Protein AF-D3CW84-F1 (afdb_monomer_lite)

Structure (mmCIF, N/CA/C/O backbone):
data_AF-D3CW84-F1
#
_entry.id   AF-D3CW84-F1
#
loop_
_atom_site.group_PDB
_atom_site.id
_atom_site.type_symbol
_atom_site.label_atom_id
_atom_site.label_alt_id
_atom_site.label_comp_id
_atom_site.label_asym_id
_atom_site.label_entity_id
_atom_site.label_seq_id
_atom_site.pdbx_PDB_ins_code
_atom_site.Cartn_x
_atom_site.Cartn_y
_atom_site.Cartn_z
_atom_site.occupancy
_atom_site.B_iso_or_equiv
_atom_site.auth_seq_id
_atom_site.auth_comp_id
_atom_site.auth_asym_id
_atom_site.auth_atom_id
_atom_site.pdbx_PDB_model_num
ATOM 1 N N . MET A 1 1 ? 15.907 13.237 -11.502 1.00 40.97 1 MET A N 1
ATOM 2 C CA . MET A 1 1 ? 16.530 12.376 -10.477 1.00 40.97 1 MET A CA 1
ATOM 3 C C . MET A 1 1 ? 15.423 11.726 -9.670 1.00 40.97 1 MET A C 1
ATOM 5 O O . MET A 1 1 ? 14.736 12.423 -8.941 1.00 40.97 1 MET A O 1
ATOM 9 N N . GLY A 1 2 ? 15.194 10.433 -9.862 1.00 41.50 2 GLY A N 1
ATOM 10 C CA . GLY A 1 2 ? 14.167 9.673 -9.151 1.00 41.50 2 GLY A CA 1
ATOM 11 C C . GLY A 1 2 ? 14.481 8.192 -9.295 1.00 41.50 2 GLY A C 1
ATOM 12 O O . GLY A 1 2 ? 13.854 7.521 -10.098 1.00 41.50 2 GLY A O 1
ATOM 13 N N . GLY A 1 3 ? 15.530 7.740 -8.603 1.00 52.25 3 GLY A N 1
ATOM 14 C CA . GLY A 1 3 ? 16.041 6.361 -8.657 1.00 52.25 3 GLY A CA 1
ATOM 15 C C . GLY A 1 3 ? 16.168 5.692 -7.283 1.00 52.25 3 GLY A C 1
ATOM 16 O O . GLY A 1 3 ? 16.651 4.573 -7.185 1.00 52.25 3 GLY A O 1
ATOM 17 N N . GLY A 1 4 ? 15.743 6.358 -6.204 1.00 60.22 4 GLY A N 1
ATOM 18 C CA . GLY A 1 4 ? 15.658 5.740 -4.883 1.00 60.22 4 GLY A CA 1
ATOM 19 C C . GLY A 1 4 ? 14.287 5.096 -4.733 1.00 60.22 4 GLY A C 1
ATOM 20 O O . GLY A 1 4 ? 13.292 5.817 -4.703 1.00 60.22 4 GLY A O 1
ATOM 21 N N . GLY A 1 5 ? 14.217 3.766 -4.685 1.00 68.44 5 GLY A N 1
ATOM 22 C CA . GLY A 1 5 ? 12.96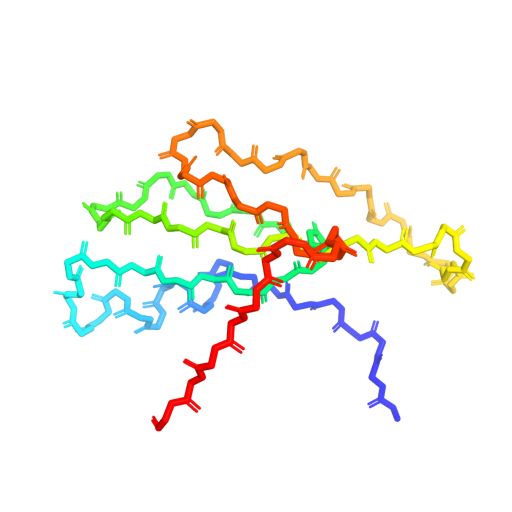5 3.047 -4.436 1.00 68.44 5 GLY A CA 1
ATOM 23 C C . GLY A 1 5 ? 12.190 3.635 -3.248 1.00 68.44 5 GLY A C 1
ATOM 24 O O . GLY A 1 5 ? 12.775 4.147 -2.292 1.00 68.44 5 GLY A O 1
ATOM 25 N N . THR A 1 6 ? 10.860 3.595 -3.306 1.00 82.25 6 THR A N 1
ATOM 26 C CA . THR A 1 6 ? 10.022 4.089 -2.203 1.00 82.25 6 THR A CA 1
ATOM 27 C C . THR A 1 6 ? 9.911 3.011 -1.134 1.00 82.25 6 THR A C 1
ATOM 29 O O . THR A 1 6 ? 9.413 1.928 -1.419 1.00 82.25 6 THR A O 1
ATOM 32 N N . ASP A 1 7 ? 10.321 3.287 0.106 1.00 89.56 7 ASP A N 1
ATOM 33 C CA . ASP A 1 7 ? 10.077 2.391 1.243 1.00 89.56 7 ASP A CA 1
ATOM 34 C C . ASP A 1 7 ? 8.659 2.609 1.797 1.00 89.56 7 ASP A C 1
ATOM 36 O O . ASP A 1 7 ? 8.399 3.553 2.553 1.00 89.56 7 ASP A O 1
ATOM 40 N N . LEU A 1 8 ? 7.720 1.727 1.440 1.00 92.19 8 LEU A N 1
ATOM 41 C CA . LEU A 1 8 ? 6.345 1.824 1.918 1.00 92.19 8 LEU A CA 1
ATOM 42 C C . LEU A 1 8 ? 6.230 1.592 3.426 1.00 92.19 8 LEU A C 1
ATOM 44 O O . LEU A 1 8 ? 5.264 2.068 4.020 1.00 92.19 8 LEU A O 1
ATOM 48 N N . ARG A 1 9 ? 7.199 0.953 4.094 1.00 93.81 9 ARG A N 1
ATOM 49 C CA . ARG A 1 9 ? 7.165 0.791 5.559 1.00 93.81 9 ARG A CA 1
ATOM 50 C C . ARG A 1 9 ? 7.121 2.153 6.247 1.00 93.81 9 ARG A C 1
ATOM 52 O O . ARG A 1 9 ? 6.337 2.339 7.179 1.00 93.81 9 ARG A O 1
ATOM 59 N N . ALA A 1 10 ? 7.893 3.119 5.747 1.00 94.25 10 ALA A N 1
ATOM 60 C CA . ALA A 1 10 ? 7.887 4.491 6.251 1.00 94.25 10 ALA A CA 1
ATOM 61 C C . ALA A 1 10 ? 6.539 5.191 5.997 1.00 94.25 10 ALA A C 1
ATOM 63 O O . ALA A 1 10 ? 5.998 5.842 6.895 1.00 94.25 10 ALA A O 1
ATOM 64 N N . GLY A 1 11 ? 5.953 5.003 4.809 1.00 93.69 11 GLY A N 1
ATOM 65 C CA . GLY A 1 11 ? 4.628 5.531 4.467 1.00 93.69 11 GLY A CA 1
ATOM 66 C C . GLY A 1 11 ? 3.514 4.976 5.361 1.00 93.69 11 GLY A C 1
ATOM 67 O O . GLY A 1 11 ? 2.700 5.737 5.885 1.00 93.69 11 GLY A O 1
ATOM 68 N N . PHE A 1 12 ? 3.515 3.665 5.621 1.00 96.56 12 PHE A N 1
ATOM 69 C CA . PHE A 1 12 ? 2.569 3.027 6.542 1.00 96.56 12 PHE A CA 1
ATOM 70 C C . PHE A 1 12 ? 2.749 3.528 7.974 1.00 96.56 12 PHE A C 1
ATOM 72 O O . PHE A 1 12 ? 1.760 3.860 8.626 1.00 96.56 12 PHE A O 1
ATOM 79 N N . ALA A 1 13 ? 3.989 3.640 8.460 1.00 96.88 13 ALA A N 1
ATOM 80 C CA . ALA A 1 13 ? 4.259 4.191 9.786 1.00 96.88 13 ALA A CA 1
ATOM 81 C C . ALA A 1 13 ? 3.710 5.621 9.926 1.00 96.88 13 ALA A C 1
ATOM 83 O O . ALA A 1 13 ? 3.152 5.971 10.966 1.00 96.88 13 ALA A O 1
ATOM 84 N N . ALA A 1 14 ? 3.812 6.433 8.870 1.00 96.69 14 ALA A N 1
ATOM 85 C CA . ALA A 1 14 ? 3.240 7.771 8.848 1.00 96.69 14 ALA A CA 1
ATOM 86 C C . ALA A 1 14 ? 1.708 7.768 8.850 1.00 96.69 14 ALA A C 1
ATOM 88 O O . ALA A 1 14 ? 1.104 8.456 9.675 1.00 96.69 14 ALA A O 1
ATOM 89 N N . ALA A 1 15 ? 1.090 6.966 7.983 1.00 96.44 15 ALA A N 1
ATOM 90 C CA . ALA A 1 15 ? -0.361 6.847 7.895 1.00 96.44 15 ALA A CA 1
ATOM 91 C C . ALA A 1 15 ? -0.975 6.369 9.219 1.00 96.44 15 ALA A C 1
ATOM 93 O O . ALA A 1 15 ? -1.957 6.938 9.691 1.00 96.44 15 ALA A O 1
ATOM 94 N N . LEU A 1 16 ? -0.361 5.377 9.870 1.00 97.19 16 LEU A N 1
ATOM 95 C CA . LEU A 1 16 ? -0.863 4.781 11.110 1.00 97.19 16 LEU A CA 1
ATOM 96 C C . LEU A 1 16 ? -0.947 5.766 12.284 1.00 97.19 16 LEU A C 1
ATOM 98 O O . LEU A 1 16 ? -1.762 5.554 13.184 1.00 97.19 16 LEU A O 1
ATOM 102 N N . ARG A 1 17 ? -0.201 6.881 12.264 1.00 97.56 17 ARG A N 1
ATOM 103 C CA . ARG A 1 17 ? -0.350 7.950 13.271 1.00 97.56 17 ARG A CA 1
ATOM 104 C C . ARG A 1 17 ? -1.743 8.580 13.268 1.00 97.56 17 ARG A C 1
ATOM 106 O O . ARG A 1 17 ? -2.188 9.072 14.299 1.00 97.56 17 ARG A O 1
ATOM 113 N N . HIS A 1 18 ? -2.438 8.522 12.136 1.00 97.44 18 HIS A N 1
ATOM 114 C CA . HIS A 1 18 ? -3.797 9.035 11.975 1.00 97.44 18 HIS A C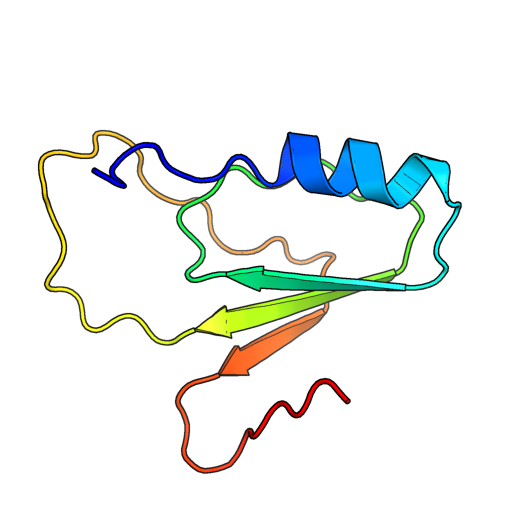A 1
ATOM 115 C C . HIS A 1 18 ? -4.876 7.985 12.277 1.00 97.44 18 HIS A C 1
ATOM 117 O O . HIS A 1 18 ? -6.056 8.278 12.126 1.00 97.44 18 HIS A O 1
ATOM 123 N N . ARG A 1 19 ? -4.484 6.778 12.715 1.00 96.81 19 ARG A N 1
ATOM 124 C CA . ARG A 1 19 ? -5.376 5.643 13.022 1.00 96.81 19 ARG A CA 1
ATOM 125 C C . ARG A 1 19 ? -6.420 5.362 11.923 1.00 96.81 19 ARG A C 1
ATOM 127 O O . ARG A 1 19 ? -7.607 5.278 12.228 1.00 96.81 19 ARG A O 1
ATOM 134 N N . PRO A 1 20 ? -6.009 5.230 10.651 1.00 97.62 20 PRO A N 1
ATOM 135 C CA . PRO A 1 20 ? -6.949 5.004 9.566 1.00 97.62 20 PRO A CA 1
ATOM 136 C C . PRO A 1 20 ? -7.600 3.622 9.684 1.00 97.62 20 PRO A C 1
ATOM 138 O O . PRO A 1 20 ? -6.926 2.638 10.001 1.00 97.62 20 PRO A O 1
ATOM 141 N N . ASP A 1 21 ? -8.880 3.516 9.333 1.00 98.06 21 ASP A N 1
ATOM 142 C CA . ASP A 1 21 ? -9.546 2.217 9.177 1.00 98.06 21 ASP A CA 1
ATOM 143 C C . ASP A 1 21 ? -9.011 1.451 7.955 1.00 98.06 21 ASP A C 1
ATOM 145 O O . ASP A 1 21 ? -8.872 0.222 7.975 1.00 98.06 21 ASP A O 1
ATOM 149 N N . VAL A 1 22 ? -8.690 2.189 6.886 1.00 97.56 22 VAL A N 1
ATOM 150 C CA . VAL A 1 22 ? -8.214 1.663 5.603 1.00 97.56 22 VAL A CA 1
ATOM 151 C C . VAL A 1 22 ? -6.999 2.450 5.123 1.00 97.56 22 VAL A C 1
ATOM 153 O O . VAL A 1 22 ? -7.011 3.677 5.101 1.00 97.56 22 VAL A O 1
ATOM 156 N N . ILE A 1 23 ? -5.970 1.732 4.680 1.00 97.12 23 ILE A N 1
ATOM 157 C CA . ILE A 1 23 ? -4.836 2.280 3.932 1.00 97.12 23 ILE A CA 1
ATOM 158 C C . ILE A 1 23 ? -4.952 1.804 2.482 1.00 97.12 23 ILE A C 1
ATOM 160 O O . ILE A 1 23 ? -5.051 0.601 2.232 1.00 97.12 23 ILE A O 1
ATOM 164 N N . VAL A 1 24 ? -4.925 2.740 1.534 1.00 96.06 24 VAL A N 1
ATOM 165 C CA . VAL A 1 24 ? -4.813 2.443 0.100 1.00 96.06 24 VAL A CA 1
ATOM 166 C C . VAL A 1 24 ? -3.406 2.823 -0.349 1.00 96.06 24 VAL A C 1
ATOM 168 O O . VAL A 1 24 ? -3.048 3.997 -0.319 1.00 96.06 24 VAL A O 1
ATOM 171 N N . ALA A 1 25 ? -2.605 1.832 -0.736 1.00 94.88 25 ALA A N 1
ATOM 172 C CA . ALA A 1 25 ? -1.256 2.035 -1.255 1.00 94.88 25 ALA A CA 1
ATOM 173 C C . ALA A 1 25 ? -1.247 1.779 -2.765 1.00 94.88 25 ALA A C 1
ATOM 175 O O . ALA A 1 25 ? -1.595 0.684 -3.202 1.00 94.88 25 ALA A O 1
ATOM 176 N N . LEU A 1 26 ? -0.860 2.783 -3.552 1.00 92.38 26 LEU A N 1
ATOM 177 C CA . LEU A 1 26 ? -0.696 2.667 -5.001 1.00 92.38 26 LEU A CA 1
ATOM 178 C C . LEU A 1 26 ? 0.795 2.553 -5.314 1.00 92.38 26 LEU A C 1
ATOM 180 O O . LEU A 1 26 ? 1.570 3.430 -4.936 1.00 92.38 26 LEU A O 1
ATOM 184 N N . THR A 1 27 ? 1.210 1.457 -5.941 1.00 91.06 27 THR A N 1
ATOM 185 C CA . THR A 1 27 ? 2.629 1.144 -6.157 1.00 91.06 27 THR A CA 1
ATOM 186 C C . THR A 1 27 ? 2.802 0.183 -7.327 1.00 91.06 27 THR A C 1
ATOM 188 O O . THR A 1 27 ? 1.873 -0.518 -7.710 1.00 91.06 27 THR A O 1
ATOM 191 N N . ASP A 1 28 ? 3.994 0.145 -7.903 1.00 87.69 28 ASP A N 1
ATOM 192 C CA . ASP A 1 28 ? 4.423 -0.876 -8.860 1.00 87.69 28 ASP A CA 1
ATOM 193 C C . ASP A 1 28 ? 5.014 -2.124 -8.172 1.00 87.69 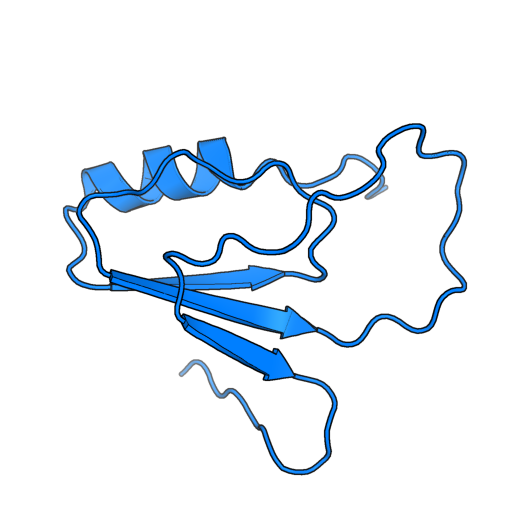28 ASP A C 1
ATOM 195 O O . ASP A 1 28 ? 5.441 -3.064 -8.835 1.00 87.69 28 ASP A O 1
ATOM 199 N N . GLY A 1 29 ? 5.039 -2.139 -6.835 1.00 89.38 29 GLY A N 1
ATOM 200 C CA . GLY A 1 29 ? 5.515 -3.253 -6.024 1.00 89.38 29 GLY A CA 1
ATOM 201 C C . GLY A 1 29 ? 7.017 -3.249 -5.753 1.00 89.38 29 GLY A C 1
ATOM 202 O O . GLY A 1 29 ? 7.464 -4.099 -4.990 1.00 89.38 29 GLY A O 1
ATOM 203 N N . GLN A 1 30 ? 7.801 -2.303 -6.289 1.00 87.12 30 GLN A N 1
ATOM 204 C CA . GLN A 1 30 ? 9.244 -2.214 -6.020 1.00 87.12 30 GLN A CA 1
ATOM 205 C C . GLN A 1 30 ? 9.513 -1.552 -4.659 1.00 87.12 30 GLN A C 1
ATOM 207 O O . GLN A 1 30 ? 10.030 -0.438 -4.555 1.00 87.12 30 GLN A O 1
ATOM 212 N N . THR A 1 31 ? 9.108 -2.237 -3.594 1.00 88.06 31 THR A N 1
ATOM 213 C CA . THR A 1 31 ? 9.140 -1.710 -2.235 1.00 88.06 31 THR A CA 1
ATOM 214 C C . THR A 1 31 ? 9.143 -2.826 -1.194 1.00 88.06 31 THR A C 1
ATOM 216 O O . THR A 1 31 ? 8.438 -3.823 -1.366 1.00 88.06 31 THR A O 1
ATOM 219 N N . PRO A 1 32 ? 9.876 -2.675 -0.078 1.00 89.56 32 PRO A N 1
ATOM 220 C CA . PRO A 1 32 ? 9.699 -3.561 1.058 1.00 89.56 32 PRO A CA 1
ATOM 221 C C . PRO A 1 32 ? 8.315 -3.357 1.684 1.00 89.56 32 PRO A C 1
ATOM 223 O O . PRO A 1 32 ? 7.883 -2.235 1.967 1.00 89.56 32 PRO A O 1
ATOM 226 N N . TRP A 1 33 ? 7.628 -4.461 1.965 1.00 92.38 33 TRP A N 1
ATOM 227 C CA . TRP A 1 33 ? 6.313 -4.432 2.596 1.00 92.38 33 TRP A CA 1
ATOM 228 C C . TRP A 1 33 ? 6.424 -4.353 4.127 1.00 92.38 33 TRP A C 1
ATOM 230 O O . TRP A 1 33 ? 7.345 -4.917 4.726 1.00 92.38 33 TRP A O 1
ATOM 240 N N . PRO A 1 34 ? 5.495 -3.666 4.815 1.00 94.12 34 PRO A N 1
ATOM 241 C CA . PRO A 1 34 ? 5.446 -3.690 6.271 1.00 94.12 34 PRO A CA 1
ATOM 242 C C . PRO A 1 34 ? 4.944 -5.047 6.783 1.00 94.12 34 PRO A C 1
ATOM 244 O O . PRO A 1 34 ? 4.307 -5.825 6.071 1.00 94.12 34 PRO A O 1
ATOM 247 N N . ARG A 1 35 ? 5.145 -5.306 8.079 1.00 95.19 35 ARG A N 1
ATOM 248 C CA . ARG A 1 35 ? 4.357 -6.339 8.768 1.00 95.19 35 ARG A CA 1
ATOM 249 C C . ARG A 1 35 ? 2.882 -5.930 8.760 1.00 95.19 35 ARG A C 1
ATOM 251 O O . ARG A 1 35 ? 2.573 -4.743 8.670 1.00 95.19 35 ARG A O 1
ATOM 258 N N . ARG A 1 36 ? 1.982 -6.911 8.887 1.00 96.69 36 ARG A N 1
ATOM 259 C CA . ARG A 1 36 ? 0.529 -6.687 8.858 1.00 96.69 36 ARG A CA 1
ATOM 260 C C . ARG A 1 36 ? 0.127 -5.543 9.813 1.00 96.69 36 ARG A C 1
ATOM 262 O O . ARG A 1 36 ? 0.300 -5.705 11.023 1.00 96.69 36 ARG A O 1
ATOM 269 N N . PRO A 1 37 ? -0.409 -4.421 9.300 1.00 95.69 37 PRO A N 1
ATOM 270 C CA . PRO A 1 37 ? -0.889 -3.325 10.130 1.00 95.69 37 PRO A CA 1
ATOM 271 C C . PRO A 1 37 ? -2.255 -3.665 10.754 1.00 95.69 37 PRO A C 1
ATOM 273 O O . PRO A 1 37 ? -2.936 -4.586 10.292 1.00 95.69 37 PRO A O 1
ATOM 276 N N . PRO A 1 38 ? -2.689 -2.916 11.785 1.00 95.88 38 PRO A N 1
ATOM 277 C CA . PRO A 1 38 ? -4.037 -3.056 12.339 1.00 95.88 38 PRO A CA 1
ATOM 278 C C . PRO A 1 38 ? -5.128 -2.580 11.362 1.00 95.88 38 PRO A C 1
ATOM 280 O O . PRO A 1 38 ? -6.246 -3.088 11.397 1.00 95.88 38 PRO A O 1
ATOM 283 N N . SER A 1 39 ? -4.803 -1.631 10.479 1.00 97.50 39 SER A N 1
ATOM 284 C CA . SER A 1 39 ? -5.702 -1.122 9.440 1.00 97.50 39 SER A CA 1
ATOM 285 C C . SER A 1 39 ? -5.926 -2.154 8.336 1.00 97.50 39 SER A C 1
ATOM 287 O O . SER A 1 39 ? -5.012 -2.888 7.953 1.00 97.50 39 SER A O 1
ATOM 289 N N . ARG A 1 40 ? -7.124 -2.164 7.742 1.00 97.94 40 ARG A N 1
ATOM 290 C CA . ARG A 1 40 ? -7.341 -2.887 6.481 1.00 97.94 40 ARG A CA 1
ATOM 291 C C . ARG A 1 40 ? -6.478 -2.245 5.400 1.00 97.94 40 ARG A C 1
ATOM 293 O O . ARG A 1 40 ? -6.248 -1.037 5.413 1.00 97.94 40 ARG A O 1
ATOM 300 N N . THR A 1 41 ? -5.993 -3.033 4.451 1.00 97.88 41 THR A N 1
ATOM 301 C CA . THR A 1 41 ? -5.102 -2.515 3.409 1.00 97.88 41 THR A CA 1
ATOM 302 C C . THR A 1 41 ? -5.539 -2.977 2.037 1.00 97.88 41 THR A C 1
ATOM 304 O O . THR A 1 41 ? -5.770 -4.168 1.823 1.00 97.88 41 THR A O 1
ATOM 307 N N . VAL A 1 42 ? -5.620 -2.016 1.120 1.00 97.12 42 VAL A N 1
ATOM 308 C CA . VAL A 1 42 ? -5.792 -2.240 -0.312 1.00 97.12 42 VAL A CA 1
ATOM 309 C C . VAL A 1 42 ? -4.502 -1.829 -1.007 1.00 97.12 42 VAL A C 1
ATOM 311 O O . VAL A 1 42 ? -4.045 -0.699 -0.849 1.00 97.12 42 VAL A O 1
ATOM 314 N N . ILE A 1 43 ? -3.919 -2.746 -1.768 1.00 95.69 43 ILE A N 1
ATOM 315 C CA . ILE A 1 43 ? -2.769 -2.462 -2.621 1.00 95.69 43 ILE A CA 1
ATOM 316 C C . ILE A 1 43 ? -3.288 -2.362 -4.046 1.00 95.69 43 ILE A C 1
ATOM 318 O O . ILE A 1 43 ? -3.760 -3.349 -4.609 1.00 95.69 43 ILE A O 1
ATOM 322 N N . GLY A 1 44 ? -3.212 -1.163 -4.607 1.00 94.19 44 GLY A N 1
ATOM 323 C CA . GLY A 1 44 ? -3.343 -0.942 -6.034 1.00 94.19 44 GLY A CA 1
ATOM 324 C C . GLY A 1 44 ? -1.993 -1.178 -6.696 1.00 94.19 44 GLY A C 1
ATOM 325 O O . GLY A 1 44 ? -1.109 -0.333 -6.572 1.00 94.19 44 GLY A O 1
ATOM 326 N N . LEU A 1 45 ? -1.830 -2.328 -7.347 1.00 91.69 45 LEU A N 1
ATOM 327 C CA . LEU A 1 45 ? -0.589 -2.709 -8.011 1.00 91.69 45 LEU A CA 1
ATOM 328 C C . LEU A 1 45 ? -0.655 -2.321 -9.486 1.00 91.69 45 LEU A C 1
ATOM 330 O O . LEU A 1 45 ? -1.537 -2.797 -10.195 1.00 91.69 45 LEU A O 1
ATOM 334 N N . PHE A 1 46 ? 0.252 -1.457 -9.934 1.00 88.12 46 PHE A N 1
ATOM 335 C CA . PHE A 1 46 ? 0.353 -1.099 -11.345 1.00 88.12 46 PHE A CA 1
ATOM 336 C C . PHE A 1 46 ? 1.054 -2.198 -12.144 1.00 88.12 46 PHE A C 1
ATOM 338 O O . PHE A 1 46 ? 2.123 -2.663 -11.745 1.00 88.12 46 PHE A O 1
ATOM 345 N N . ASP A 1 47 ? 0.493 -2.551 -13.301 1.00 82.44 47 ASP A N 1
ATOM 346 C CA . ASP A 1 47 ? 1.198 -3.364 -14.289 1.00 82.44 47 ASP A CA 1
ATOM 347 C C . ASP A 1 47 ? 2.450 -2.613 -14.745 1.00 82.44 47 ASP A C 1
ATOM 349 O O . ASP A 1 47 ? 2.373 -1.509 -15.295 1.00 82.44 47 ASP A O 1
ATOM 353 N N . ARG A 1 48 ? 3.621 -3.216 -14.537 1.00 71.38 48 ARG A N 1
ATOM 354 C CA . ARG A 1 48 ? 4.884 -2.664 -15.019 1.00 71.38 48 ARG A CA 1
ATOM 355 C C . ARG A 1 48 ? 5.335 -3.445 -16.255 1.00 71.38 48 ARG A C 1
ATOM 357 O O . ARG A 1 48 ? 5.645 -4.630 -16.131 1.00 71.38 48 ARG A O 1
ATOM 364 N N . PRO A 1 49 ? 5.406 -2.830 -17.451 1.00 59.88 49 PRO A N 1
ATOM 365 C CA . PRO A 1 49 ? 6.100 -3.450 -18.574 1.00 59.88 49 PRO A CA 1
ATOM 366 C C . PRO A 1 49 ? 7.579 -3.610 -18.190 1.00 59.88 49 PRO A C 1
ATOM 368 O O . PRO A 1 49 ? 8.199 -2.667 -17.696 1.00 59.88 49 PRO A O 1
ATOM 371 N N . GLY A 1 50 ? 8.114 -4.823 -18.341 1.00 56.38 50 GLY A N 1
ATOM 372 C CA . GLY A 1 50 ? 9.359 -5.300 -17.717 1.00 56.38 50 GLY A CA 1
ATOM 373 C C . GLY A 1 50 ? 10.677 -4.693 -18.221 1.00 56.38 50 GLY A C 1
ATOM 374 O O . GLY A 1 50 ? 11.650 -5.421 -18.367 1.00 56.38 50 GLY A O 1
ATOM 375 N N . THR A 1 51 ? 10.732 -3.394 -18.515 1.00 52.94 51 THR A N 1
ATOM 376 C CA . THR A 1 51 ? 11.874 -2.748 -19.192 1.00 52.94 51 THR A CA 1
ATOM 377 C C . THR A 1 51 ? 12.627 -1.710 -18.364 1.00 52.94 51 THR A C 1
ATOM 379 O O . THR A 1 51 ? 13.486 -1.028 -18.909 1.00 52.94 51 THR A O 1
ATOM 382 N N . TRP A 1 52 ? 12.374 -1.578 -17.062 1.00 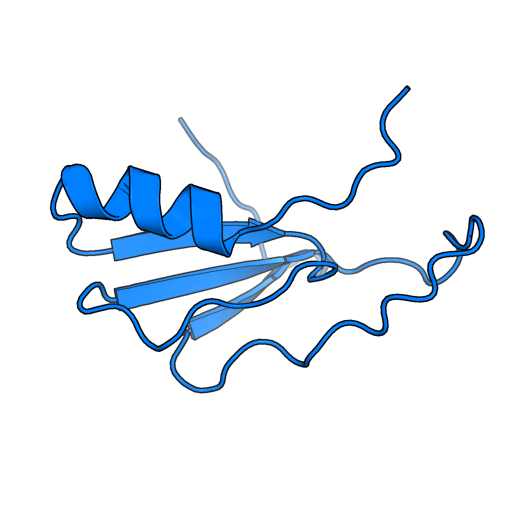51.50 52 TRP A N 1
ATOM 383 C CA . TRP A 1 52 ? 13.156 -0.662 -16.222 1.00 51.50 52 TRP A CA 1
ATOM 384 C C . TRP A 1 52 ? 14.097 -1.437 -15.302 1.00 51.50 52 TRP A C 1
ATOM 386 O O . TRP A 1 52 ? 13.701 -1.873 -14.227 1.00 51.50 52 TRP A O 1
ATOM 396 N N . SER A 1 53 ? 15.342 -1.584 -15.753 1.00 55.56 53 SER A N 1
ATOM 397 C CA . SER A 1 53 ? 16.482 -2.047 -14.963 1.00 55.56 53 SER A CA 1
ATOM 398 C C . SER A 1 53 ? 17.618 -1.040 -15.132 1.00 55.56 53 SER A C 1
ATOM 400 O O . SER A 1 53 ? 18.420 -1.163 -16.052 1.00 55.56 53 SER A O 1
ATOM 402 N N . GLU A 1 54 ? 17.684 -0.044 -14.253 1.00 49.53 54 GLU A N 1
ATOM 403 C CA . GLU A 1 54 ? 18.973 0.539 -13.873 1.00 49.53 54 GLU A CA 1
ATOM 404 C C . GLU A 1 54 ? 19.381 -0.196 -12.593 1.00 49.53 54 GLU A C 1
ATOM 406 O O . GLU A 1 54 ? 18.858 0.114 -11.527 1.00 49.53 54 GLU A O 1
ATOM 411 N N . ASP A 1 55 ? 20.177 -1.261 -12.736 1.00 52.72 55 ASP A N 1
ATOM 412 C CA . ASP A 1 55 ? 20.951 -1.936 -11.679 1.00 52.72 55 ASP A CA 1
ATOM 413 C C . ASP A 1 55 ? 20.355 -1.906 -10.256 1.00 52.72 55 ASP A C 1
ATOM 415 O O . ASP A 1 55 ? 20.987 -1.463 -9.297 1.00 52.72 55 ASP A O 1
ATOM 419 N N . SER A 1 56 ? 19.118 -2.383 -10.086 1.00 58.91 56 SER A N 1
ATOM 420 C CA . SER A 1 56 ? 18.541 -2.551 -8.752 1.00 58.91 56 SER A CA 1
ATOM 421 C C . SER A 1 56 ? 18.802 -3.975 -8.274 1.00 58.91 56 SER A C 1
ATOM 423 O O . SER A 1 56 ? 18.157 -4.913 -8.730 1.00 58.91 56 SER A O 1
ATOM 425 N N . GLU A 1 57 ? 19.715 -4.141 -7.314 1.00 64.38 57 GLU A N 1
ATOM 426 C CA . GLU A 1 57 ? 19.916 -5.409 -6.585 1.00 64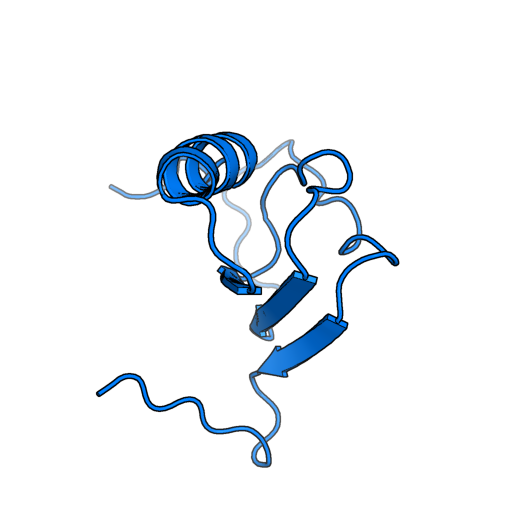.38 57 GLU A CA 1
ATOM 427 C C . GLU A 1 57 ? 18.663 -5.842 -5.796 1.00 64.38 57 GLU A C 1
ATOM 429 O O . GLU A 1 57 ? 18.574 -6.963 -5.292 1.00 64.38 57 GLU A O 1
ATOM 434 N N . TYR A 1 58 ? 17.680 -4.948 -5.664 1.00 69.12 58 TYR A N 1
ATOM 435 C CA . TYR A 1 58 ? 16.453 -5.205 -4.938 1.00 69.12 58 TYR A CA 1
ATOM 436 C C . TYR A 1 58 ? 15.482 -6.043 -5.774 1.00 69.12 58 TYR A C 1
ATOM 438 O O . TYR A 1 58 ? 14.836 -5.546 -6.696 1.00 69.12 58 TYR A O 1
ATOM 446 N N . VAL A 1 59 ? 15.334 -7.311 -5.393 1.00 73.19 59 VAL A N 1
ATOM 447 C CA . VAL A 1 59 ? 14.271 -8.191 -5.888 1.00 73.19 59 VAL A CA 1
ATOM 448 C C . VAL A 1 59 ? 12.997 -7.908 -5.086 1.00 73.19 59 VAL A C 1
ATOM 450 O O . VAL A 1 59 ? 12.990 -8.142 -3.874 1.00 73.19 59 VAL A O 1
ATOM 453 N N . PRO A 1 60 ? 11.917 -7.416 -5.718 1.00 73.75 60 PRO A N 1
ATOM 454 C CA . PRO A 1 60 ? 10.671 -7.157 -5.014 1.00 73.75 60 PRO A CA 1
ATOM 455 C C . PRO A 1 60 ? 10.087 -8.428 -4.404 1.00 73.75 60 PRO A C 1
ATOM 457 O O . PRO A 1 60 ? 9.971 -9.462 -5.065 1.00 73.75 60 PRO A O 1
ATOM 460 N N . GLU A 1 61 ? 9.661 -8.333 -3.149 1.00 83.81 61 GLU A N 1
ATOM 461 C CA . GLU A 1 61 ? 8.825 -9.363 -2.544 1.00 83.81 61 GLU A CA 1
ATOM 462 C C . GLU A 1 61 ? 7.412 -9.304 -3.139 1.00 83.81 61 GLU A C 1
ATOM 464 O O . GLU A 1 61 ? 6.876 -8.225 -3.420 1.00 83.81 61 GLU A O 1
ATOM 469 N N . ALA A 1 62 ? 6.773 -10.467 -3.288 1.00 88.50 62 ALA A N 1
ATOM 470 C CA . ALA A 1 62 ? 5.377 -10.526 -3.705 1.00 88.50 62 ALA A CA 1
ATOM 471 C C . ALA A 1 62 ? 4.492 -9.704 -2.745 1.00 88.50 62 ALA A C 1
ATOM 473 O O . ALA A 1 62 ? 4.733 -9.721 -1.532 1.00 88.50 62 ALA A O 1
ATOM 474 N N . PRO A 1 63 ? 3.445 -9.020 -3.249 1.00 91.69 63 PRO A N 1
ATOM 475 C CA . PRO A 1 63 ? 2.512 -8.309 -2.391 1.00 91.69 63 PRO A CA 1
ATOM 476 C C . PRO A 1 63 ? 1.977 -9.214 -1.273 1.00 91.69 63 PRO A C 1
ATOM 478 O O . PRO A 1 63 ? 1.640 -10.378 -1.519 1.00 91.69 63 PRO A O 1
ATOM 481 N N . PRO A 1 64 ? 1.875 -8.704 -0.037 1.00 94.94 64 PRO A N 1
ATOM 482 C CA . PRO A 1 64 ? 1.544 -9.532 1.105 1.00 94.94 64 PRO A CA 1
ATOM 483 C C . PRO A 1 64 ? 0.110 -10.063 1.031 1.00 94.94 64 PRO A C 1
ATOM 485 O O . PRO A 1 64 ? -0.840 -9.305 0.841 1.00 94.94 64 PRO A O 1
ATOM 488 N N . ALA A 1 65 ? -0.070 -11.355 1.319 1.00 96.19 65 ALA A N 1
ATOM 489 C CA . ALA A 1 65 ? -1.375 -12.026 1.280 1.00 96.19 65 ALA A CA 1
ATOM 490 C C . ALA A 1 65 ? -2.421 -11.468 2.271 1.00 96.19 65 ALA A C 1
ATOM 492 O O . ALA A 1 65 ? -3.611 -11.742 2.135 1.00 96.19 65 ALA A O 1
ATOM 493 N N . TRP A 1 66 ? -1.999 -10.698 3.283 1.00 96.88 66 TRP A N 1
ATOM 494 C CA . TRP A 1 66 ? -2.913 -10.046 4.228 1.00 96.88 66 TRP A CA 1
ATOM 495 C C . TRP A 1 66 ? -3.583 -8.786 3.660 1.00 96.88 66 TRP A C 1
ATOM 497 O O . TRP A 1 66 ? -4.540 -8.293 4.259 1.00 96.88 66 TRP A O 1
ATOM 507 N N . ALA A 1 67 ? -3.095 -8.258 2.536 1.00 97.56 67 ALA A N 1
ATOM 508 C CA . ALA A 1 67 ? -3.676 -7.105 1.865 1.00 97.56 67 ALA A CA 1
ATOM 509 C C . ALA A 1 67 ? -4.648 -7.536 0.760 1.00 97.56 67 ALA A C 1
ATOM 511 O O . ALA A 1 67 ? -4.482 -8.568 0.108 1.00 97.56 67 ALA A O 1
ATOM 512 N N . ARG A 1 68 ? -5.659 -6.703 0.498 1.00 97.12 68 ARG A N 1
ATOM 513 C CA . ARG A 1 68 ? -6.494 -6.852 -0.694 1.00 97.12 68 ARG A CA 1
ATOM 514 C C . ARG A 1 68 ? -5.742 -6.285 -1.893 1.00 97.12 68 ARG A C 1
ATOM 516 O O . ARG A 1 68 ? -5.544 -5.078 -1.973 1.00 97.12 68 ARG A O 1
ATOM 523 N N . LEU A 1 69 ? -5.370 -7.142 -2.833 1.00 94.38 69 LEU A N 1
ATOM 524 C CA . LEU A 1 69 ? -4.697 -6.732 -4.062 1.00 94.38 69 LEU A CA 1
ATOM 525 C C . LEU A 1 69 ? -5.711 -6.342 -5.149 1.00 94.38 69 LEU A C 1
ATOM 527 O O . LEU A 1 69 ? -6.697 -7.050 -5.370 1.00 94.38 69 LEU A O 1
ATOM 531 N N . VAL A 1 70 ? -5.453 -5.227 -5.828 1.00 93.31 70 VAL A N 1
ATOM 532 C CA . VAL A 1 70 ? -6.176 -4.751 -7.012 1.00 93.31 70 VAL A CA 1
ATOM 533 C C . VAL A 1 70 ? -5.145 -4.465 -8.097 1.00 93.31 70 VAL A C 1
ATOM 535 O O . VAL A 1 70 ? -4.303 -3.593 -7.917 1.00 93.31 70 VAL A O 1
ATOM 538 N N . GLN A 1 71 ? -5.209 -5.194 -9.210 1.00 90.75 71 GLN A N 1
ATOM 539 C CA . GLN A 1 71 ? -4.359 -4.929 -10.373 1.00 90.75 71 GLN A CA 1
ATOM 540 C C . GLN A 1 71 ? -4.878 -3.702 -11.131 1.00 90.75 71 GLN A C 1
ATOM 542 O O . GLN A 1 71 ? -6.083 -3.580 -11.369 1.00 90.75 71 GLN A O 1
ATOM 547 N N . ILE A 1 72 ? -3.977 -2.794 -11.492 1.00 88.00 72 ILE A N 1
ATOM 548 C CA . ILE A 1 72 ? -4.259 -1.542 -12.193 1.00 88.00 72 ILE A CA 1
ATOM 549 C C . ILE A 1 72 ? -3.429 -1.529 -13.475 1.00 88.00 72 ILE A C 1
ATOM 551 O O . ILE A 1 72 ? -2.206 -1.476 -13.432 1.00 88.00 72 ILE A O 1
ATOM 555 N N . GLY A 1 73 ? -4.096 -1.549 -14.622 1.00 78.25 73 GLY A N 1
ATOM 556 C CA . GLY A 1 73 ? -3.433 -1.707 -15.921 1.00 78.25 73 GLY A CA 1
ATOM 557 C C . GLY A 1 73 ? -4.301 -2.472 -16.913 1.00 78.25 73 GLY A C 1
ATOM 558 O O . GLY A 1 73 ? -4.314 -2.156 -18.102 1.00 78.25 73 GLY A O 1
ATOM 559 N N . ASP A 1 74 ? -5.156 -3.368 -16.412 1.00 66.81 74 ASP A N 1
ATOM 560 C CA . ASP A 1 74 ? -6.281 -3.898 -17.176 1.00 66.81 74 ASP A CA 1
ATOM 561 C C . ASP A 1 74 ? -7.309 -2.776 -17.422 1.00 66.81 74 ASP A C 1
ATOM 563 O O . ASP A 1 74 ? -7.663 -2.020 -16.510 1.00 66.81 74 ASP A O 1
ATOM 567 N N . ARG A 1 75 ? -7.844 -2.685 -18.649 1.00 65.75 75 ARG A N 1
ATOM 568 C CA . ARG A 1 75 ? -8.809 -1.662 -19.117 1.00 65.75 75 ARG A CA 1
ATOM 569 C C . ARG A 1 75 ? -10.094 -1.571 -18.274 1.00 65.75 75 ARG A C 1
ATOM 571 O O . ARG A 1 75 ? -10.953 -0.734 -18.547 1.00 65.75 75 ARG A O 1
ATOM 578 N N . ARG A 1 76 ? -10.253 -2.435 -17.273 1.00 69.31 76 ARG A N 1
ATOM 579 C CA . ARG A 1 76 ? -11.418 -2.555 -16.393 1.00 69.31 76 ARG A CA 1
ATOM 580 C C . ARG A 1 76 ? -11.289 -1.798 -15.070 1.00 69.31 76 ARG A C 1
ATOM 582 O O . ARG A 1 76 ? -12.317 -1.564 -14.438 1.00 69.31 76 ARG A O 1
ATOM 589 N N . VAL A 1 77 ? -10.088 -1.391 -14.650 1.00 74.38 77 VAL A N 1
ATOM 590 C CA . VAL A 1 77 ? -9.877 -0.718 -13.354 1.00 74.38 77 VAL A CA 1
ATOM 591 C C . VAL A 1 77 ? -9.444 0.731 -13.573 1.00 74.38 77 VAL A C 1
ATOM 593 O O . VAL A 1 77 ? -8.360 1.000 -14.080 1.00 74.38 77 VAL A O 1
ATOM 596 N N . ARG A 1 78 ? -10.297 1.682 -13.171 1.00 75.94 78 ARG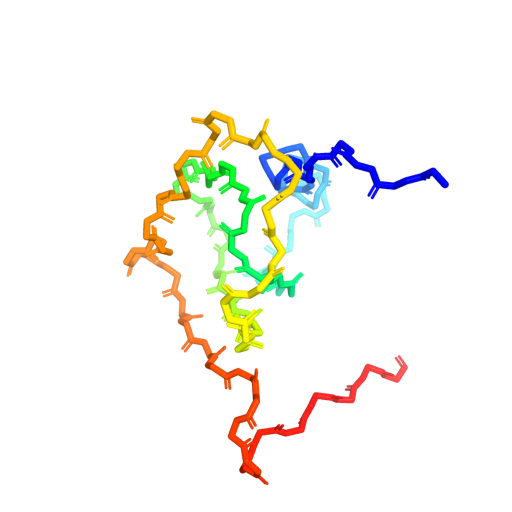 A N 1
ATOM 597 C CA . ARG A 1 78 ? -9.978 3.117 -13.124 1.00 75.94 78 ARG A CA 1
ATOM 598 C C . ARG A 1 78 ? -10.016 3.586 -11.676 1.00 75.94 78 ARG A C 1
ATOM 600 O O . ARG A 1 78 ? -11.027 3.394 -11.006 1.00 75.94 78 ARG A O 1
ATOM 607 N N . ILE A 1 79 ? -8.935 4.210 -11.216 1.00 76.06 79 ILE A N 1
ATOM 608 C CA . ILE A 1 79 ? -8.877 4.873 -9.910 1.00 76.06 79 ILE A CA 1
ATOM 609 C C . ILE A 1 79 ? -9.008 6.372 -10.140 1.00 76.06 79 ILE A C 1
ATOM 611 O O . ILE A 1 79 ? -8.261 6.946 -10.927 1.00 76.06 79 ILE A O 1
ATOM 615 N N . MET A 1 80 ? -9.962 6.993 -9.453 1.00 75.06 80 MET A N 1
ATOM 616 C CA . MET A 1 80 ? -10.131 8.440 -9.418 1.00 75.06 80 MET A CA 1
ATOM 617 C C . MET A 1 80 ? -10.004 8.886 -7.965 1.00 75.06 80 MET A C 1
ATOM 619 O O . MET A 1 80 ? -10.777 8.444 -7.118 1.00 75.06 80 MET A O 1
ATOM 623 N N . ILE A 1 81 ? -8.995 9.708 -7.687 1.00 75.31 81 ILE A N 1
ATOM 624 C CA . ILE A 1 81 ? -8.826 10.402 -6.410 1.00 75.31 81 ILE A CA 1
ATOM 625 C C . ILE A 1 81 ? -9.348 11.815 -6.659 1.00 75.31 81 ILE A C 1
ATOM 627 O O . ILE A 1 81 ? -8.858 12.481 -7.571 1.00 75.31 81 ILE A O 1
ATOM 631 N N . VAL A 1 82 ? -10.392 12.205 -5.930 1.00 67.75 82 VAL A N 1
ATOM 632 C CA . VAL A 1 82 ? -11.006 13.540 -6.001 1.00 67.75 82 VAL A CA 1
ATOM 633 C C . VAL A 1 82 ? -10.458 14.453 -4.919 1.00 67.75 82 VAL A C 1
ATOM 635 O O . VAL A 1 82 ? -10.085 13.921 -3.848 1.00 67.75 82 VAL A O 1
#

Sequence (82 aa):
MGGGGTDLRAGFAAALRHRPDVIVALTDGQTPWPRRPPSRTVIGLFDRPGTWSEDSEYVPEAPPAWARLVQIGDRRVRIMIV

Foldseek 3Di:
DDDDDDACQVVVVVVCVVVDQEDEAEECQQYDDDDDDPHAYEYAHEDDDPPDDPPDPRDGDDDDPSHHYDYDHPPPDDDDDD

Radius of gyration: 13.53 Å; chains: 1; bounding box: 32×26×32 Å

Secondary structure (DSSP, 8-state):
---S---HHHHHHHHHTT--SEEEEEE-S-SPPPS--SSEEEEEEEP--S---SS---PPPPPPTTSEEEEESSTT------

pLDDT: mean 83.3, std 15.92, range [40.97, 98.06]